Protein AF-A0A2N0TXA8-F1 (afdb_monomer)

Radius of gyration: 21.52 Å; Cα contacts (8 Å, |Δi|>4): 11; chains: 1; bounding box: 53×25×48 Å

Structure (mmCIF, N/CA/C/O backbone):
data_AF-A0A2N0TXA8-F1
#
_entry.id   AF-A0A2N0TXA8-F1
#
loop_
_atom_site.group_PDB
_atom_site.id
_atom_site.type_symbol
_atom_site.label_atom_id
_atom_site.label_alt_id
_atom_site.label_comp_id
_atom_site.label_asym_id
_atom_site.label_entity_id
_atom_site.label_seq_id
_atom_site.pdbx_PDB_ins_code
_atom_site.Cartn_x
_atom_site.Cartn_y
_atom_site.Cartn_z
_atom_site.occupancy
_atom_site.B_iso_or_equiv
_atom_site.auth_seq_id
_atom_site.auth_comp_id
_atom_site.auth_asym_id
_atom_site.auth_atom_id
_atom_site.pdbx_PDB_model_num
ATOM 1 N N . MET A 1 1 ? -25.488 10.449 4.599 1.00 68.94 1 MET A N 1
ATOM 2 C CA . MET A 1 1 ? -24.604 9.764 5.565 1.00 68.94 1 MET A CA 1
ATOM 3 C C . MET A 1 1 ? -23.539 10.756 5.988 1.00 68.94 1 MET A C 1
ATOM 5 O O . MET A 1 1 ? -22.932 11.345 5.105 1.00 68.94 1 MET A O 1
ATOM 9 N N . ASP A 1 2 ? -23.348 10.985 7.285 1.00 94.00 2 ASP A N 1
ATOM 10 C CA . ASP A 1 2 ? -22.258 11.843 7.755 1.00 94.00 2 ASP A CA 1
ATOM 11 C C . ASP A 1 2 ? -20.949 11.043 7.800 1.00 94.00 2 ASP A C 1
ATOM 13 O O . ASP A 1 2 ? -20.811 10.107 8.588 1.00 94.00 2 ASP A O 1
ATOM 17 N N . ILE A 1 3 ? -20.005 11.380 6.918 1.00 94.44 3 ILE A N 1
ATOM 18 C CA . ILE A 1 3 ? -18.757 10.622 6.730 1.00 94.44 3 ILE A CA 1
ATOM 19 C C . ILE A 1 3 ? -17.916 10.622 8.013 1.00 94.44 3 ILE A C 1
ATOM 21 O O . ILE A 1 3 ? -17.300 9.607 8.337 1.00 94.44 3 ILE A O 1
ATOM 25 N N . GLN A 1 4 ? -17.909 11.728 8.762 1.00 94.69 4 GLN A N 1
ATOM 26 C CA . GLN A 1 4 ? -17.124 11.845 9.993 1.00 94.69 4 GLN A CA 1
ATOM 27 C C . GLN A 1 4 ? -17.677 10.931 11.090 1.00 94.69 4 GLN A C 1
ATOM 29 O O . GLN A 1 4 ? -16.934 10.149 11.685 1.00 94.69 4 GLN A O 1
ATOM 34 N N . THR A 1 5 ? -18.996 10.939 11.284 1.00 96.81 5 THR A N 1
ATOM 35 C CA . THR A 1 5 ? -19.679 10.018 12.197 1.00 96.81 5 THR A CA 1
ATOM 36 C C . THR A 1 5 ? -19.445 8.560 11.803 1.00 96.81 5 THR A C 1
ATOM 38 O O . THR A 1 5 ? -19.199 7.723 12.673 1.00 96.81 5 THR A O 1
ATOM 41 N N . THR A 1 6 ? -19.485 8.230 10.509 1.00 95.94 6 THR A N 1
ATOM 42 C CA . THR A 1 6 ? -19.211 6.864 10.036 1.00 95.94 6 THR A CA 1
ATOM 43 C C . THR A 1 6 ? -17.778 6.430 10.354 1.00 95.94 6 THR A C 1
ATOM 45 O O . THR A 1 6 ? -17.585 5.331 10.871 1.00 95.94 6 THR A O 1
ATOM 48 N N . LYS A 1 7 ? -16.777 7.293 10.128 1.00 95.38 7 LYS A N 1
ATOM 49 C CA . LYS A 1 7 ? -15.370 7.002 10.459 1.00 95.38 7 LYS A CA 1
ATOM 50 C C . LYS A 1 7 ? -15.173 6.719 11.948 1.00 95.38 7 LYS A C 1
ATOM 52 O O . LYS A 1 7 ? -14.543 5.726 12.300 1.00 95.38 7 LYS A O 1
ATOM 57 N N . LEU A 1 8 ? -15.750 7.551 12.816 1.00 97.44 8 LEU A N 1
ATOM 58 C CA . LEU A 1 8 ? -15.657 7.372 14.268 1.00 97.44 8 LEU A CA 1
ATOM 59 C C . LEU A 1 8 ? -16.302 6.062 14.732 1.00 97.44 8 LEU A C 1
ATOM 61 O O . LEU A 1 8 ? -15.735 5.366 15.573 1.00 97.44 8 LEU A O 1
ATOM 65 N N . LYS A 1 9 ? -17.457 5.696 14.164 1.00 95.94 9 LYS A N 1
ATOM 66 C CA . LYS A 1 9 ? -18.119 4.421 14.473 1.00 95.94 9 LYS A CA 1
ATOM 67 C C . LYS A 1 9 ? -17.259 3.224 14.082 1.00 95.94 9 LYS A C 1
ATOM 69 O O . LYS A 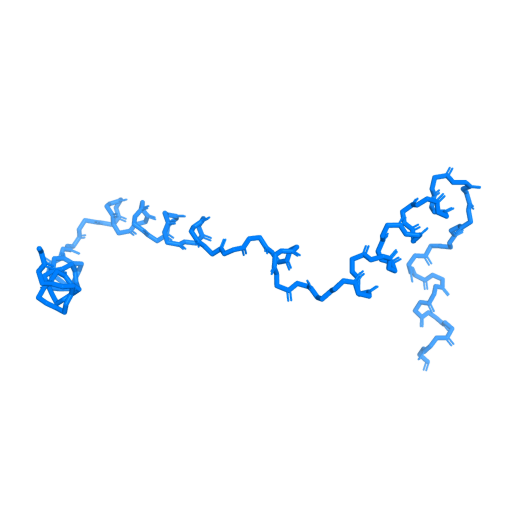1 9 ? -17.094 2.328 14.899 1.00 95.94 9 LYS A O 1
ATOM 74 N N . LEU A 1 10 ? -16.680 3.233 12.881 1.00 95.81 10 LEU A N 1
ATOM 75 C CA . LEU A 1 10 ? -15.803 2.153 12.419 1.00 95.81 10 LEU A CA 1
ATOM 76 C C . LEU A 1 10 ? -14.557 2.018 13.303 1.00 95.81 10 LEU A C 1
ATOM 78 O O . LEU A 1 10 ? -14.237 0.912 13.727 1.00 95.81 10 LEU A O 1
ATOM 82 N N . LEU A 1 11 ? -13.902 3.135 13.643 1.00 96.06 11 LEU A N 1
ATOM 83 C CA . LEU A 1 11 ? -12.756 3.140 14.560 1.00 96.06 11 LEU A CA 1
ATOM 84 C C . LEU A 1 11 ? -13.120 2.540 15.918 1.00 96.06 11 LEU A C 1
ATOM 86 O O . LEU A 1 11 ? -12.407 1.672 16.413 1.00 96.06 11 LEU A O 1
ATOM 90 N N . LYS A 1 12 ? -14.250 2.960 16.496 1.00 97.19 12 LYS A N 1
ATOM 91 C CA . LYS A 1 12 ? -14.729 2.431 17.774 1.00 97.19 12 LYS A CA 1
ATOM 92 C C . LYS A 1 12 ? -14.988 0.922 17.699 1.00 97.19 12 LYS A C 1
ATOM 94 O O . LYS A 1 12 ? -14.507 0.188 18.551 1.00 97.19 12 LYS A O 1
ATOM 99 N N . THR A 1 13 ? -15.672 0.457 16.652 1.00 96.62 13 THR A N 1
ATOM 100 C CA . THR A 1 13 ? -15.933 -0.973 16.433 1.00 96.62 13 THR A CA 1
ATOM 101 C C . THR A 1 13 ? -14.650 -1.791 16.311 1.00 96.62 13 THR A C 1
ATOM 103 O O . THR A 1 13 ? -14.620 -2.915 16.789 1.00 96.62 13 THR A O 1
ATOM 106 N N . ILE A 1 14 ? -13.599 -1.253 15.689 1.00 97.00 14 ILE A N 1
ATOM 107 C CA . ILE A 1 14 ? -12.304 -1.939 15.580 1.00 97.00 14 ILE A CA 1
ATOM 108 C C . ILE A 1 14 ? -11.601 -1.986 16.943 1.00 97.00 14 ILE A C 1
ATOM 110 O O . ILE A 1 14 ? -11.123 -3.043 17.334 1.00 97.00 14 ILE A O 1
ATOM 114 N N . LEU A 1 15 ? -11.555 -0.865 17.672 1.00 96.44 15 LEU A N 1
ATOM 115 C CA . LEU A 1 15 ? -10.851 -0.767 18.958 1.00 96.44 15 LEU A CA 1
ATOM 116 C C . LEU A 1 15 ? -11.483 -1.618 20.068 1.00 96.44 15 LEU A C 1
ATOM 118 O O . LEU A 1 15 ? -10.771 -2.099 20.941 1.00 96.44 15 LEU A O 1
ATOM 122 N N . GLU A 1 16 ? -12.806 -1.784 20.049 1.00 97.12 16 GLU A N 1
ATOM 123 C CA . GLU A 1 16 ? -13.547 -2.565 21.051 1.00 97.12 16 GLU A CA 1
ATOM 124 C C . GLU A 1 16 ? -13.635 -4.065 20.709 1.00 97.12 16 GLU A C 1
ATOM 126 O O . GLU A 1 16 ? -14.187 -4.838 21.490 1.00 97.12 16 GLU A O 1
ATOM 131 N N . ASN A 1 17 ? -13.135 -4.494 19.545 1.00 95.56 17 ASN A N 1
ATOM 132 C CA . ASN A 1 17 ? -13.267 -5.869 19.072 1.00 95.56 17 ASN A CA 1
ATOM 133 C C . ASN A 1 17 ? -11.974 -6.669 19.284 1.00 95.56 17 ASN A C 1
ATOM 135 O O . ASN A 1 17 ? -10.936 -6.369 18.703 1.00 95.56 17 ASN A O 1
ATOM 139 N N . GLU A 1 18 ? -12.062 -7.734 20.082 1.00 95.50 18 GLU A N 1
ATOM 140 C CA . GLU A 1 18 ? -10.932 -8.613 20.415 1.00 95.50 18 GLU A CA 1
ATOM 141 C C . GLU A 1 18 ? -10.805 -9.840 19.487 1.00 95.50 18 GLU A C 1
ATOM 143 O O . GLU A 1 18 ? -9.885 -10.646 19.629 1.00 95.50 18 GLU A O 1
ATOM 148 N N . ASN A 1 19 ? -11.715 -10.018 18.523 1.00 97.62 19 ASN A N 1
ATOM 149 C CA . ASN A 1 19 ? -11.673 -11.134 17.581 1.00 97.62 19 ASN A CA 1
ATOM 150 C C . ASN A 1 19 ? -10.571 -10.909 16.531 1.00 97.62 19 ASN A C 1
ATOM 152 O O . ASN A 1 19 ? -10.736 -10.149 15.574 1.00 97.62 19 ASN A O 1
ATOM 156 N N . SER A 1 20 ? -9.461 -11.628 16.682 1.00 95.69 20 SER A N 1
ATOM 157 C CA . SER A 1 20 ? -8.292 -11.533 15.803 1.00 95.69 20 SER A CA 1
ATOM 158 C C . SER A 1 20 ? -8.592 -11.828 14.329 1.00 95.69 20 SER A C 1
ATOM 160 O O . SER A 1 20 ? -8.034 -11.169 13.454 1.00 95.69 20 SER A O 1
ATOM 162 N N . GLU A 1 21 ? -9.503 -12.758 14.030 1.00 97.50 21 GLU A N 1
ATOM 163 C CA . GLU A 1 21 ? -9.893 -13.085 12.653 1.00 97.50 21 GLU A CA 1
ATOM 164 C C . GLU A 1 21 ? -10.630 -11.913 11.990 1.00 97.50 21 GLU A C 1
ATOM 166 O O . GLU A 1 21 ? -10.385 -11.590 10.825 1.00 97.50 21 GLU A O 1
ATOM 171 N N . PHE A 1 22 ? -11.515 -11.244 12.733 1.00 96.19 22 PHE A N 1
ATOM 172 C CA . PHE A 1 22 ? -12.197 -10.044 12.252 1.00 96.19 22 PHE A CA 1
ATOM 173 C C . PHE A 1 22 ? -11.200 -8.915 11.971 1.00 96.19 22 PHE A C 1
ATOM 175 O O . PHE A 1 22 ? -11.237 -8.323 10.891 1.00 96.19 22 PHE A O 1
ATOM 182 N N . ILE A 1 23 ? -10.287 -8.650 12.911 1.00 97.06 23 ILE A N 1
ATOM 183 C CA . ILE A 1 23 ? -9.278 -7.594 12.764 1.00 97.06 23 ILE A CA 1
ATOM 184 C C . ILE A 1 23 ? -8.386 -7.860 11.547 1.00 97.06 23 ILE A C 1
ATOM 186 O O . ILE A 1 23 ? -8.158 -6.946 10.753 1.00 97.06 23 ILE A O 1
ATOM 190 N N . GLN A 1 24 ? -7.960 -9.110 11.337 1.00 96.38 24 GLN A N 1
ATOM 191 C CA . GLN A 1 24 ? -7.155 -9.476 10.172 1.00 96.38 24 GLN A CA 1
ATOM 192 C C . GLN A 1 24 ? -7.905 -9.235 8.855 1.00 96.38 24 GLN A C 1
ATOM 194 O O . GLN A 1 24 ? -7.359 -8.626 7.940 1.00 96.38 24 GLN A O 1
ATOM 199 N N . LYS A 1 25 ? -9.182 -9.630 8.764 1.00 95.25 25 LYS A N 1
ATOM 200 C CA . LYS A 1 25 ? -9.993 -9.403 7.554 1.00 95.25 25 LYS A CA 1
ATOM 201 C C . LYS A 1 25 ? -10.159 -7.918 7.228 1.00 95.25 25 LYS A C 1
ATOM 203 O O . LYS A 1 25 ? -10.117 -7.545 6.057 1.00 95.25 25 LYS A O 1
ATOM 208 N N . VAL A 1 26 ? -10.343 -7.070 8.244 1.00 94.31 26 VAL A N 1
ATOM 209 C CA . VAL A 1 26 ? -10.433 -5.611 8.058 1.00 94.31 26 VAL A CA 1
ATOM 210 C C . VAL A 1 26 ? -9.090 -5.038 7.604 1.00 94.31 26 VAL A C 1
ATOM 212 O O . VAL A 1 26 ? -9.069 -4.210 6.696 1.00 94.31 26 VAL A O 1
ATOM 215 N N . ALA A 1 27 ? -7.975 -5.494 8.182 1.00 92.44 27 ALA A N 1
ATOM 216 C CA . ALA A 1 27 ? -6.638 -5.074 7.768 1.00 92.44 27 ALA A CA 1
ATOM 217 C C . ALA A 1 27 ? -6.361 -5.431 6.298 1.00 92.44 27 ALA A C 1
ATOM 219 O O . ALA A 1 27 ? -5.961 -4.562 5.522 1.00 92.44 27 ALA A O 1
ATOM 220 N N . ASP A 1 28 ? -6.661 -6.668 5.898 1.00 92.38 28 ASP A N 1
ATOM 221 C CA . ASP A 1 28 ? -6.500 -7.135 4.519 1.00 92.38 28 ASP A CA 1
ATOM 222 C C . ASP A 1 28 ? -7.367 -6.330 3.544 1.00 92.38 28 ASP A C 1
ATOM 224 O O . ASP A 1 28 ? -6.928 -5.999 2.444 1.00 92.38 28 ASP A O 1
ATOM 228 N N . PHE A 1 29 ? -8.603 -6.009 3.938 1.00 90.31 29 PHE A N 1
ATOM 229 C CA . PHE A 1 29 ? -9.498 -5.171 3.143 1.00 90.31 29 PHE A CA 1
ATOM 230 C C . PHE A 1 29 ? -8.910 -3.771 2.938 1.00 90.31 29 PHE A C 1
ATOM 232 O O . PHE A 1 29 ? -8.760 -3.332 1.804 1.00 90.31 29 PHE A O 1
ATOM 239 N N . VAL A 1 30 ? -8.489 -3.099 4.014 1.00 87.94 30 VAL A N 1
ATOM 240 C CA . VAL A 1 30 ? -7.895 -1.753 3.931 1.00 87.94 30 VAL A CA 1
ATOM 241 C C . VAL A 1 30 ? -6.606 -1.753 3.106 1.00 87.94 30 VAL A C 1
ATOM 243 O O . VAL A 1 30 ? -6.348 -0.803 2.371 1.00 87.94 30 VAL A O 1
ATOM 246 N N . GLN A 1 31 ? -5.795 -2.808 3.198 1.00 83.75 31 GLN A N 1
ATOM 247 C CA . GLN A 1 31 ? -4.579 -2.931 2.398 1.00 83.75 31 GLN A CA 1
ATOM 248 C C . GLN A 1 31 ? -4.876 -3.088 0.901 1.00 83.75 31 GLN A C 1
ATOM 250 O O . GLN A 1 31 ? -4.118 -2.565 0.090 1.00 83.75 31 GLN A O 1
ATOM 255 N N . LYS A 1 32 ? -5.970 -3.770 0.541 1.00 82.44 32 LYS A N 1
ATOM 256 C CA . LYS A 1 32 ? -6.432 -3.929 -0.850 1.00 82.44 32 LYS A CA 1
ATOM 257 C C . LYS A 1 32 ? -7.079 -2.671 -1.424 1.00 82.44 32 LYS A C 1
ATOM 259 O O . LYS A 1 32 ? -7.061 -2.497 -2.632 1.00 82.44 32 LYS A O 1
ATOM 264 N N . GLU A 1 33 ? -7.636 -1.815 -0.571 1.00 80.12 33 GLU A N 1
ATOM 265 C CA . GLU A 1 33 ? -8.203 -0.516 -0.962 1.00 80.12 33 GLU A CA 1
ATOM 266 C C . GLU A 1 33 ? -7.133 0.566 -1.169 1.00 80.12 33 GLU A C 1
ATOM 268 O O . GLU A 1 33 ? -7.454 1.682 -1.582 1.00 80.12 33 GLU A O 1
ATOM 273 N N . LYS A 1 34 ? -5.854 0.276 -0.882 1.00 71.56 34 LYS A N 1
ATOM 274 C CA . LYS A 1 34 ? -4.782 1.159 -1.342 1.00 71.56 34 LYS A CA 1
ATOM 275 C C . LYS A 1 34 ? -4.783 1.149 -2.873 1.00 71.56 34 LYS A C 1
ATOM 277 O O . LYS A 1 34 ? -4.839 0.055 -3.440 1.00 71.56 34 LYS A O 1
ATOM 282 N N . PRO A 1 35 ? -4.720 2.323 -3.528 1.00 68.75 35 PRO A N 1
ATOM 283 C CA . PRO A 1 35 ? -4.533 2.3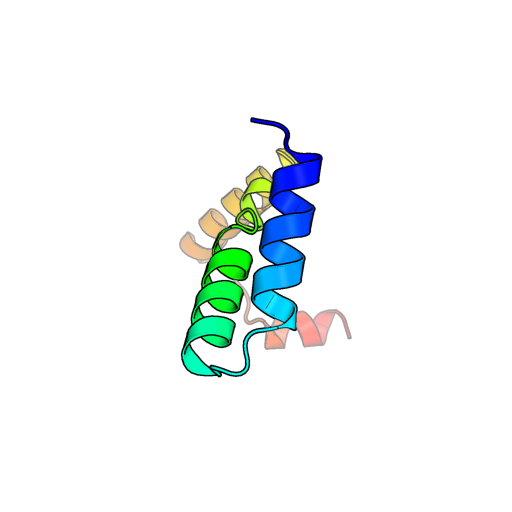77 -4.969 1.00 68.75 35 PRO A CA 1
ATOM 284 C C . PRO A 1 35 ? -3.343 1.493 -5.336 1.00 68.75 35 PRO A C 1
ATOM 286 O O . PRO A 1 35 ? -2.346 1.466 -4.608 1.00 68.75 35 PRO A O 1
ATOM 289 N N . ASP A 1 36 ? -3.458 0.741 -6.431 1.00 77.00 36 ASP A N 1
ATOM 290 C CA . ASP A 1 36 ? -2.282 0.104 -7.017 1.00 77.00 36 ASP A CA 1
ATOM 291 C C . ASP A 1 36 ? -1.213 1.195 -7.184 1.00 77.00 36 ASP A C 1
ATOM 293 O O . ASP A 1 36 ? -1.549 2.316 -7.569 1.00 77.00 36 ASP A O 1
ATOM 297 N N . PHE A 1 37 ? 0.057 0.903 -6.881 1.00 84.25 37 PHE A N 1
ATOM 298 C CA . PHE A 1 37 ? 1.128 1.892 -7.045 1.00 84.25 37 PHE A CA 1
ATOM 299 C C . PHE A 1 37 ? 1.136 2.447 -8.476 1.00 84.25 37 PHE A C 1
ATOM 301 O O . PHE A 1 37 ? 1.541 3.584 -8.685 1.00 84.25 37 PHE A O 1
ATOM 308 N N . TRP A 1 38 ? 0.646 1.660 -9.444 1.00 87.31 38 TRP A N 1
ATOM 309 C CA . TRP A 1 38 ? 0.408 2.080 -10.818 1.00 87.31 38 TRP A CA 1
ATOM 310 C C . TRP A 1 38 ? -0.418 3.373 -10.928 1.00 87.31 38 TRP A C 1
ATOM 312 O O . TRP A 1 38 ? -0.084 4.249 -11.725 1.00 87.31 38 TRP A O 1
ATOM 322 N N . GLU A 1 39 ? -1.454 3.515 -10.100 1.00 84.50 39 GLU A N 1
ATOM 323 C CA . GLU A 1 39 ? -2.336 4.687 -10.041 1.00 84.50 39 GLU A CA 1
ATOM 324 C C . GLU A 1 39 ? -1.684 5.885 -9.326 1.00 84.50 39 GLU A C 1
ATOM 326 O O . GLU A 1 39 ? -2.168 7.011 -9.432 1.00 84.50 39 GLU A O 1
ATOM 331 N N . GLU A 1 40 ? -0.579 5.666 -8.606 1.00 88.56 40 GLU A N 1
ATOM 332 C CA . GLU A 1 40 ? 0.215 6.726 -7.970 1.00 88.56 40 GLU A CA 1
ATOM 333 C C . GLU A 1 40 ? 1.291 7.302 -8.911 1.00 88.56 40 GLU A C 1
ATOM 335 O O . GLU A 1 40 ? 1.826 8.381 -8.645 1.00 88.56 40 GLU A O 1
ATOM 340 N N . LEU A 1 41 ? 1.600 6.614 -10.019 1.00 90.75 41 LEU A N 1
ATOM 341 C CA . LEU A 1 41 ? 2.603 7.038 -10.998 1.00 90.75 41 LEU A CA 1
ATOM 342 C C . LEU A 1 41 ? 2.078 8.144 -11.913 1.00 90.75 41 LEU A C 1
ATOM 344 O O . LEU A 1 41 ? 0.969 8.062 -12.446 1.00 90.75 41 LEU A O 1
ATOM 348 N N . ASN A 1 42 ? 2.920 9.135 -12.200 1.00 93.81 42 ASN A N 1
ATOM 349 C CA . ASN A 1 42 ? 2.621 10.121 -13.234 1.00 93.81 42 ASN A CA 1
ATOM 350 C C . ASN A 1 42 ? 2.756 9.522 -14.650 1.00 93.81 42 ASN A C 1
ATOM 352 O O . ASN A 1 42 ? 3.381 8.482 -14.860 1.00 93.81 42 ASN A O 1
ATOM 356 N N . GLU A 1 43 ? 2.193 10.201 -15.655 1.00 94.88 43 GLU A N 1
ATOM 357 C CA . GLU A 1 43 ? 2.187 9.710 -17.044 1.00 94.88 43 GLU A CA 1
ATOM 358 C C . GLU A 1 43 ? 3.589 9.380 -17.572 1.00 94.88 43 GLU A C 1
ATOM 360 O O . GLU A 1 43 ? 3.769 8.399 -18.294 1.00 94.88 43 GLU A O 1
ATOM 365 N N . LYS A 1 44 ? 4.598 10.175 -17.196 1.00 96.94 44 LYS A N 1
ATOM 366 C CA . LYS A 1 44 ? 5.977 9.963 -17.637 1.00 96.94 44 LYS A CA 1
ATOM 367 C C . LYS A 1 44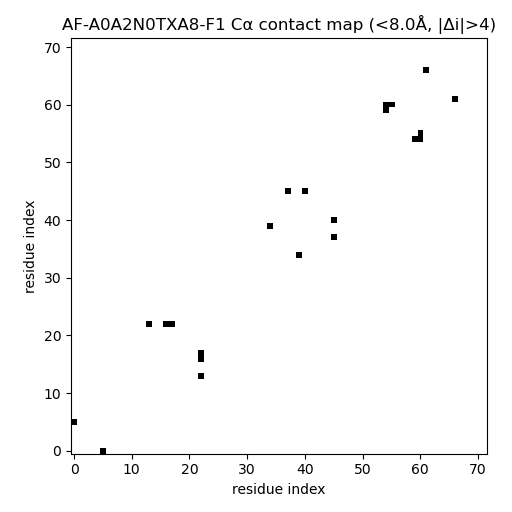 ? 6.548 8.673 -17.049 1.00 96.94 44 LYS A C 1
ATOM 369 O O . LYS A 1 44 ? 7.128 7.886 -17.790 1.00 96.94 44 LYS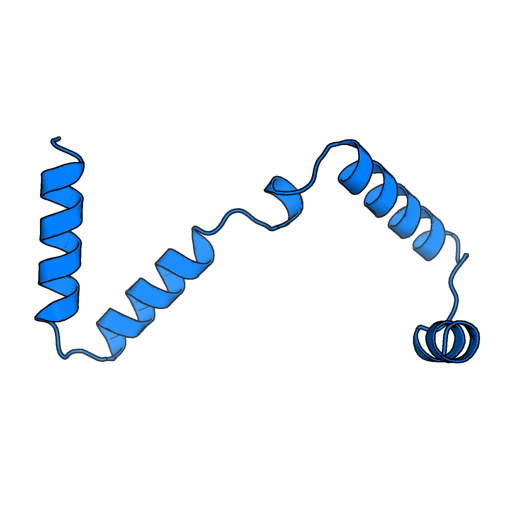 A O 1
ATOM 374 N N . GLU A 1 45 ? 6.344 8.432 -15.758 1.00 96.56 45 GLU A N 1
ATOM 375 C CA . GLU A 1 45 ? 6.771 7.203 -15.078 1.00 96.56 45 GLU A CA 1
ATOM 376 C C . GLU A 1 45 ? 6.086 5.970 -15.677 1.00 96.56 45 GLU A C 1
ATOM 378 O O . GLU A 1 45 ? 6.740 4.967 -15.963 1.00 96.56 45 GLU A O 1
ATOM 383 N N . GLN A 1 46 ? 4.783 6.057 -15.959 1.00 96.81 46 GLN A N 1
ATOM 384 C CA . GLN A 1 46 ? 4.051 4.970 -16.612 1.00 96.81 46 GLN A CA 1
ATOM 385 C C . GLN A 1 46 ? 4.585 4.676 -18.023 1.00 96.81 46 GLN A C 1
ATOM 387 O O . GLN A 1 46 ? 4.688 3.511 -18.416 1.00 96.81 46 GLN A O 1
ATOM 392 N N . VAL A 1 47 ? 4.927 5.712 -18.800 1.00 97.31 47 VAL A N 1
ATOM 393 C CA . VAL A 1 47 ? 5.530 5.563 -20.135 1.00 97.31 47 VAL A CA 1
ATOM 394 C C . VAL A 1 47 ? 6.918 4.931 -20.043 1.00 97.31 47 VAL A C 1
ATOM 396 O O . VAL A 1 47 ? 7.197 4.000 -20.797 1.00 97.31 47 VAL A O 1
ATOM 399 N N . GLU A 1 48 ? 7.763 5.381 -19.114 1.00 96.94 48 GLU A N 1
ATOM 400 C CA . GLU A 1 48 ? 9.103 4.819 -18.903 1.00 96.94 48 GLU A CA 1
ATOM 401 C C . GLU A 1 48 ? 9.041 3.334 -18.518 1.00 96.94 48 GLU A C 1
ATOM 403 O O . GLU A 1 48 ? 9.767 2.519 -19.089 1.00 96.94 48 GLU A O 1
ATOM 408 N N . ILE A 1 49 ? 8.127 2.947 -17.623 1.00 95.56 49 ILE A N 1
ATOM 409 C CA . ILE A 1 49 ? 7.940 1.539 -17.246 1.00 95.56 49 ILE A CA 1
ATOM 410 C C . ILE A 1 49 ? 7.478 0.702 -18.444 1.00 95.56 49 ILE A C 1
ATOM 412 O O . ILE A 1 49 ? 8.035 -0.369 -18.685 1.00 95.56 49 ILE A O 1
ATOM 416 N N . LYS A 1 50 ? 6.498 1.181 -19.225 1.00 97.25 50 LYS A N 1
ATOM 41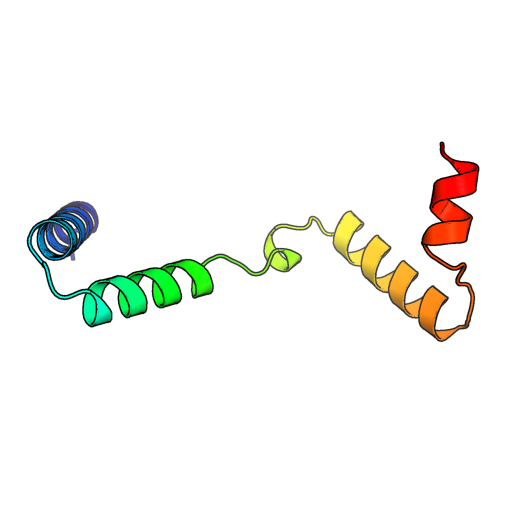7 C CA . LYS A 1 50 ? 6.031 0.476 -20.436 1.00 97.25 50 LYS A CA 1
ATOM 418 C C . LYS A 1 50 ? 7.160 0.282 -21.445 1.00 97.25 50 LYS A C 1
ATOM 420 O O . LYS A 1 50 ? 7.328 -0.819 -21.963 1.00 97.25 50 LYS A O 1
ATOM 425 N N . GLN A 1 51 ? 7.965 1.319 -21.677 1.00 97.50 51 GLN A N 1
ATOM 426 C CA . GLN A 1 51 ? 9.141 1.232 -22.543 1.00 97.50 51 GLN A CA 1
ATOM 427 C C . GLN A 1 51 ? 10.145 0.204 -22.016 1.00 97.50 51 GLN A C 1
ATOM 429 O O . GLN A 1 51 ? 10.591 -0.650 -22.777 1.00 97.50 51 GLN A O 1
ATOM 434 N N . GLY A 1 52 ? 10.445 0.229 -20.715 1.00 95.88 52 GLY A N 1
ATOM 435 C CA . GLY A 1 52 ? 11.320 -0.755 -20.083 1.00 95.88 52 GLY A CA 1
ATOM 436 C C . GLY A 1 52 ? 10.828 -2.189 -20.289 1.00 95.88 52 GLY A C 1
ATOM 437 O O . GLY A 1 52 ? 11.611 -3.050 -20.680 1.00 95.88 52 GLY A O 1
ATOM 438 N N . ILE A 1 53 ? 9.529 -2.449 -20.109 1.00 96.06 53 ILE A N 1
ATOM 439 C CA . ILE A 1 53 ? 8.929 -3.772 -20.349 1.00 96.06 53 ILE A CA 1
ATOM 440 C C . ILE A 1 53 ? 9.112 -4.203 -21.810 1.00 96.06 53 ILE A C 1
ATOM 442 O O . ILE A 1 53 ? 9.599 -5.307 -22.056 1.00 96.06 53 ILE A O 1
ATOM 446 N N . GLU A 1 54 ? 8.814 -3.332 -22.780 1.00 97.75 54 GLU A N 1
ATOM 447 C CA . GLU A 1 54 ? 9.034 -3.641 -24.199 1.00 97.75 54 GLU A CA 1
ATOM 448 C C . GLU A 1 54 ? 10.505 -3.952 -24.514 1.00 97.75 54 GLU A C 1
ATOM 450 O O . GLU A 1 54 ? 10.812 -4.798 -25.357 1.00 97.75 54 GLU A O 1
ATOM 455 N N . GLU A 1 55 ? 11.442 -3.250 -23.877 1.00 97.50 55 GLU A N 1
ATOM 456 C CA . GLU A 1 55 ? 12.872 -3.503 -24.038 1.00 97.50 55 GLU A CA 1
ATOM 457 C C . GLU A 1 55 ? 13.284 -4.854 -23.450 1.00 97.50 55 GLU A C 1
ATOM 459 O O . GLU A 1 55 ? 14.027 -5.599 -24.101 1.00 97.50 55 GLU A O 1
ATOM 464 N N . LEU A 1 56 ? 12.749 -5.217 -22.281 1.00 95.44 56 LEU A N 1
ATOM 465 C CA . LEU A 1 56 ? 12.959 -6.531 -21.674 1.00 95.44 56 LEU A CA 1
ATOM 466 C C . LEU A 1 56 ? 12.453 -7.658 -22.588 1.00 95.44 56 LEU A C 1
ATOM 468 O O . LEU A 1 56 ? 13.171 -8.644 -22.779 1.00 95.44 56 LEU A O 1
ATOM 472 N N . GLU A 1 57 ? 11.268 -7.501 -23.184 1.00 95.62 57 GLU A N 1
ATOM 473 C CA . GLU A 1 57 ? 10.684 -8.456 -24.139 1.00 95.62 57 GLU A CA 1
ATOM 474 C C . GLU A 1 57 ? 11.516 -8.578 -25.421 1.00 95.62 57 GLU A C 1
ATOM 476 O O . GLU A 1 57 ? 11.743 -9.681 -25.919 1.00 95.62 57 GLU A O 1
ATOM 481 N N . LYS A 1 58 ? 12.063 -7.460 -25.914 1.00 97.25 58 LYS A N 1
ATOM 482 C CA . LYS A 1 58 ? 13.006 -7.420 -27.049 1.00 97.25 58 LYS A CA 1
ATOM 483 C C . LYS A 1 58 ? 14.400 -7.960 -26.688 1.00 97.25 58 LYS A C 1
ATOM 485 O O . LYS A 1 58 ? 15.310 -7.911 -27.514 1.00 97.25 58 LYS A O 1
ATOM 490 N N . GLY A 1 59 ? 14.594 -8.458 -25.465 1.00 96.06 59 GLY A N 1
ATOM 491 C CA . GLY A 1 59 ? 15.852 -9.032 -24.990 1.00 96.06 59 GLY A CA 1
ATOM 492 C C . GLY A 1 59 ? 16.919 -7.999 -24.626 1.00 96.06 59 GLY A C 1
ATOM 493 O O . GLY A 1 59 ? 18.042 -8.382 -24.294 1.00 96.06 59 GLY A O 1
ATOM 494 N N . LYS A 1 60 ? 16.588 -6.703 -24.634 1.00 96.38 60 LYS A N 1
ATOM 495 C CA . LYS A 1 60 ? 17.474 -5.611 -24.212 1.00 96.38 60 LYS A CA 1
ATOM 496 C C . LYS A 1 60 ? 17.508 -5.528 -22.687 1.00 96.38 60 LYS A C 1
ATOM 498 O O . LYS A 1 60 ? 17.013 -4.591 -22.073 1.00 96.38 60 LYS A O 1
ATOM 503 N N . ARG A 1 61 ? 18.076 -6.554 -22.061 1.00 93.56 61 ARG A N 1
ATOM 504 C CA . ARG A 1 61 ? 18.116 -6.693 -20.606 1.00 93.56 61 ARG A CA 1
ATOM 505 C C . ARG A 1 61 ? 19.490 -7.117 -20.128 1.00 93.56 61 ARG A C 1
ATOM 507 O O . ARG A 1 61 ? 20.209 -7.842 -20.809 1.00 93.56 61 ARG A O 1
ATOM 514 N N . VAL A 1 62 ? 19.827 -6.696 -18.919 1.00 93.81 62 VAL A N 1
ATOM 515 C CA . VAL A 1 62 ? 20.990 -7.180 -18.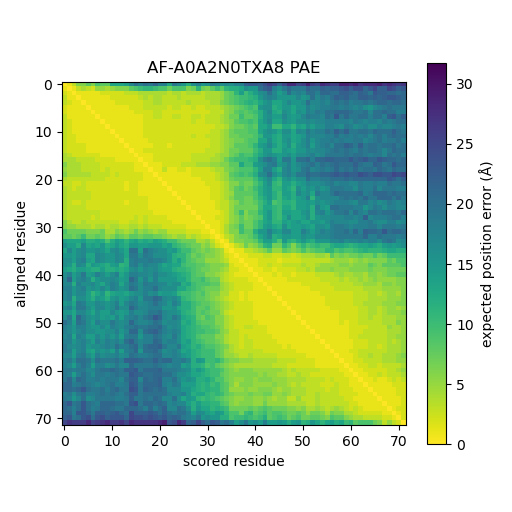173 1.00 93.81 62 VAL A CA 1
ATOM 516 C C . VAL A 1 62 ? 20.510 -7.790 -16.865 1.00 93.81 62 VAL A C 1
ATOM 518 O O . VAL A 1 62 ? 19.427 -7.456 -16.386 1.00 93.81 62 VAL A O 1
ATOM 521 N N . SER A 1 63 ? 21.294 -8.697 -16.283 1.00 94.25 63 SER A N 1
ATOM 522 C CA . SER A 1 63 ? 20.949 -9.219 -14.962 1.00 94.25 63 SER A CA 1
ATOM 523 C C . SER A 1 63 ? 21.027 -8.101 -13.919 1.00 94.25 63 SER A C 1
ATOM 525 O O . SER A 1 63 ? 21.899 -7.227 -13.992 1.00 94.25 63 SER A O 1
ATOM 527 N N . TYR A 1 64 ? 20.129 -8.149 -12.937 1.00 92.44 64 TYR A N 1
ATOM 528 C CA . TYR A 1 64 ? 20.090 -7.176 -11.849 1.00 92.44 64 TYR A CA 1
ATOM 529 C C . TYR A 1 64 ? 21.418 -7.131 -11.077 1.00 92.44 64 TYR A C 1
ATOM 531 O O . TYR A 1 64 ? 21.963 -6.057 -10.831 1.00 92.44 64 TYR A O 1
ATOM 539 N N . GLU A 1 65 ? 22.016 -8.294 -10.804 1.00 95.44 65 GLU A N 1
ATOM 540 C CA . GLU A 1 65 ? 23.329 -8.389 -10.158 1.00 95.44 65 GLU A CA 1
ATOM 541 C C . GLU A 1 65 ? 24.440 -7.720 -10.978 1.00 95.44 65 GLU A C 1
ATOM 543 O O . GLU A 1 65 ? 25.298 -7.028 -10.430 1.00 95.44 65 GLU A O 1
ATOM 548 N N . SER A 1 66 ? 24.439 -7.908 -12.304 1.00 94.44 66 SER A N 1
ATOM 549 C CA . SER A 1 66 ? 25.413 -7.261 -13.191 1.00 94.44 66 SER A CA 1
ATOM 550 C C . SER A 1 66 ? 25.243 -5.746 -13.229 1.00 94.44 66 SER A C 1
ATOM 552 O O . SER A 1 66 ? 26.233 -5.037 -13.387 1.00 94.44 66 SER A O 1
ATOM 554 N N . PHE A 1 67 ? 24.011 -5.248 -13.113 1.00 92.81 67 PHE A N 1
ATOM 555 C CA . PHE A 1 67 ? 23.736 -3.818 -13.036 1.00 92.81 67 PHE A CA 1
ATOM 556 C C . PHE A 1 67 ? 24.233 -3.220 -11.716 1.00 92.81 67 PHE A 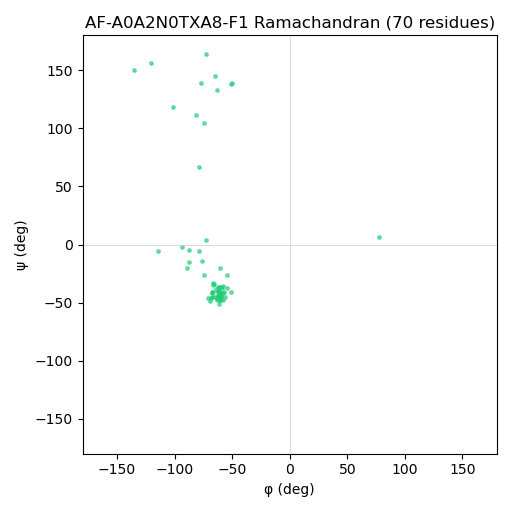C 1
ATOM 558 O O . PHE A 1 67 ? 24.980 -2.247 -11.752 1.00 92.81 67 PHE A O 1
ATOM 565 N N . LEU A 1 68 ? 23.912 -3.836 -10.570 1.00 95.19 68 LEU A N 1
ATOM 566 C CA . LEU A 1 68 ? 24.346 -3.347 -9.255 1.00 95.19 68 LEU A CA 1
ATOM 567 C C . LEU A 1 68 ? 25.869 -3.228 -9.146 1.00 95.19 68 LEU A C 1
ATOM 569 O O . LEU A 1 68 ? 26.370 -2.219 -8.659 1.00 95.19 68 LEU A O 1
ATOM 573 N N . LYS A 1 69 ? 26.610 -4.204 -9.685 1.00 95.31 69 LYS A N 1
ATOM 574 C CA . LYS A 1 69 ? 28.082 -4.166 -9.741 1.00 95.31 69 LYS A CA 1
ATOM 575 C C . LYS A 1 69 ? 28.653 -2.984 -10.535 1.00 95.31 69 LYS A C 1
ATOM 577 O O . LYS A 1 69 ? 29.830 -2.694 -10.383 1.00 95.31 69 LYS A O 1
ATOM 582 N N . LYS A 1 70 ? 27.871 -2.349 -11.416 1.00 92.12 70 LYS A N 1
ATOM 583 C CA . LYS A 1 70 ? 28.304 -1.180 -12.204 1.00 92.12 70 LYS A CA 1
ATOM 584 C C . LYS A 1 70 ? 28.047 0.150 -11.501 1.00 92.12 70 LYS A C 1
ATOM 586 O O . LYS A 1 70 ? 28.626 1.148 -11.916 1.00 92.12 70 LYS A O 1
ATOM 591 N N . ILE A 1 71 ? 27.144 0.171 -10.523 1.00 90.94 71 ILE A N 1
ATOM 592 C CA . ILE A 1 71 ? 26.715 1.393 -9.827 1.00 90.94 71 ILE A CA 1
ATOM 593 C C . ILE A 1 71 ? 27.114 1.420 -8.344 1.00 90.94 71 ILE A C 1
ATOM 595 O O . ILE A 1 71 ? 26.873 2.426 -7.684 1.00 90.94 71 ILE A O 1
ATOM 599 N N . SER A 1 72 ? 27.683 0.323 -7.828 1.00 72.88 72 SER A N 1
ATOM 600 C CA . SER A 1 72 ? 28.388 0.271 -6.536 1.00 72.88 72 SER A CA 1
ATOM 601 C C . SER A 1 72 ? 29.836 0.702 -6.709 1.00 72.88 72 SER A C 1
ATOM 603 O O . SER A 1 72 ? 30.354 1.361 -5.785 1.00 72.88 72 SER A O 1
#

Foldseek 3Di:
DPPVVVVVVVVVVQVPDPPPVVNVVVVVVVVVPPPDVLVVDDPVRNVVVVVVVVCVVVVVDDDPVVVVVVVD

pLDDT: mean 92.61, s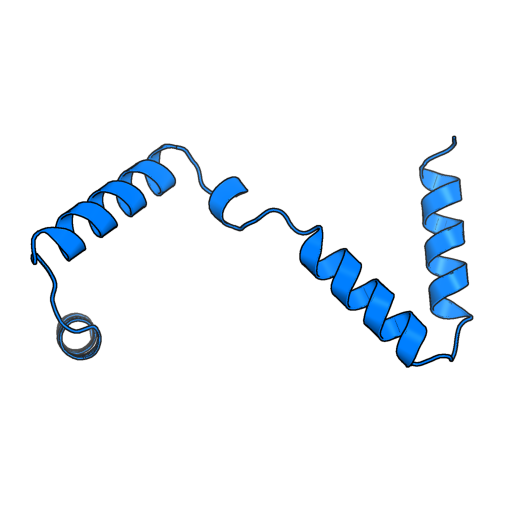td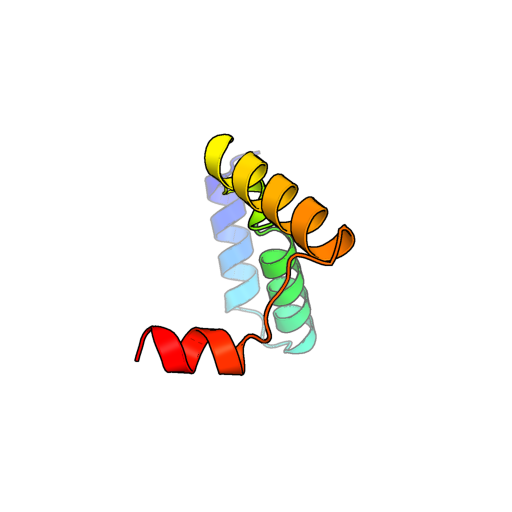 6.88, range [68.75, 97.75]

Mean predicted aligned error: 9.59 Å

Sequence (72 aa):
MDIQTTKLKLLKTILENENSEFIQKVADFVQKEKPDFWEELNEKEQVEIKQGIEELEKGKRVSYESFLKKIS

Secondary structure (DSSP, 8-state):
--HHHHHHHHHHHHHT---HHHHHHHHHHHHHTSPPHHHHS-HHHHHHHHHHHHHHHTT----HHHHHHHH-

Organism: NCBI:txid435906

Solvent-accessible surface area (backbone atoms only — not comparable to full-atom values): 4438 Å² total; per-residue (Å²): 133,63,66,68,63,51,52,53,50,54,52,48,57,56,75,74,51,86,53,64,70,60,53,49,54,53,51,55,48,57,62,66,68,47,74,56,69,74,78,73,48,53,73,66,55,52,49,53,52,52,50,51,52,55,33,47,75,72,62,66,66,76,57,69,70,65,51,50,71,74,76,110